Protein AF-A0A7Y3GIY3-F1 (afdb_monomer_lite)

Sequence (75 aa):
MLTKAFIPYKGYYSTPFARWQGSLANVNAIELGANTSKRWLEQKNWDSKMFDYLYLGITIGQPYVFYGSTWAAHM

Structure (mmCIF, N/CA/C/O backbone):
data_AF-A0A7Y3GIY3-F1
#
_entry.id   AF-A0A7Y3GIY3-F1
#
loop_
_atom_site.group_PDB
_atom_site.id
_atom_site.type_symbol
_atom_site.label_atom_id
_atom_site.label_alt_id
_atom_site.label_comp_id
_atom_site.label_asym_id
_atom_site.label_entity_id
_atom_site.label_seq_id
_atom_site.pdbx_PDB_ins_code
_atom_site.Cartn_x
_atom_site.Cartn_y
_atom_site.Cartn_z
_atom_site.occupancy
_atom_site.B_iso_or_equiv
_atom_site.auth_seq_id
_atom_site.auth_comp_id
_atom_site.auth_asym_id
_atom_site.auth_atom_id
_atom_site.pdbx_PDB_model_num
ATOM 1 N N . MET A 1 1 ? -21.191 13.815 17.071 1.00 80.75 1 MET A N 1
ATOM 2 C CA . MET A 1 1 ? -19.762 14.200 17.002 1.00 80.75 1 MET A CA 1
ATOM 3 C C . MET A 1 1 ? -18.921 12.982 17.366 1.00 80.75 1 MET A C 1
ATOM 5 O O . MET A 1 1 ? -19.280 12.310 18.325 1.00 80.75 1 MET A O 1
ATOM 9 N N . LEU A 1 2 ? -17.872 12.649 16.604 1.00 88.94 2 LEU A N 1
ATOM 10 C CA . LEU A 1 2 ? -16.979 11.526 16.931 1.00 88.94 2 LEU A CA 1
ATOM 11 C C . LEU A 1 2 ? -16.061 11.926 18.096 1.00 88.94 2 LEU A C 1
ATOM 13 O O . LEU A 1 2 ? -15.337 12.908 17.984 1.00 88.94 2 LEU A O 1
ATOM 17 N N . THR A 1 3 ? -16.089 11.185 19.205 1.00 93.00 3 THR A N 1
ATOM 18 C CA . THR A 1 3 ? -15.333 11.514 20.436 1.00 93.00 3 THR A CA 1
ATOM 19 C C . THR A 1 3 ? -14.092 10.645 20.654 1.00 93.00 3 THR A C 1
ATOM 21 O O . THR A 1 3 ? -13.335 10.879 21.590 1.00 93.00 3 THR A O 1
ATOM 24 N N . LYS A 1 4 ? -13.874 9.638 19.797 1.00 92.44 4 LYS A N 1
ATOM 25 C CA . LYS A 1 4 ? -12.754 8.680 19.871 1.00 92.44 4 LYS A CA 1
ATOM 26 C C . LYS A 1 4 ? -12.073 8.454 18.516 1.00 92.44 4 LYS A C 1
ATOM 28 O O . LYS A 1 4 ? -11.525 7.385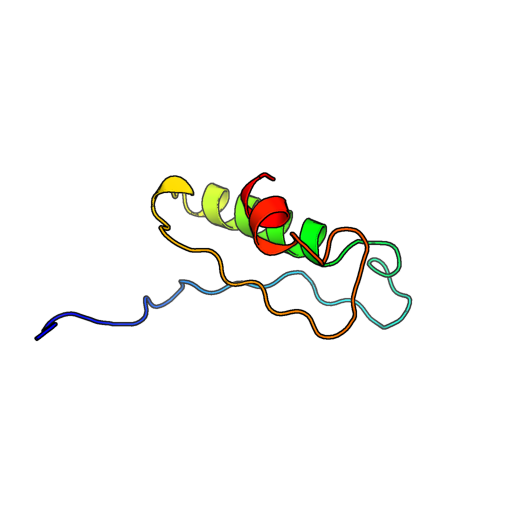 18.275 1.00 92.44 4 LYS A O 1
ATOM 33 N N . ALA A 1 5 ? -12.153 9.421 17.604 1.00 93.75 5 ALA A N 1
ATOM 34 C CA . ALA A 1 5 ? -11.473 9.321 16.317 1.00 93.75 5 ALA A CA 1
ATOM 35 C C . ALA A 1 5 ? -9.970 9.590 16.496 1.00 93.75 5 ALA A C 1
ATOM 37 O O . ALA A 1 5 ? -9.589 10.608 17.070 1.00 93.75 5 ALA A O 1
ATOM 38 N N . PHE A 1 6 ? -9.126 8.685 16.004 1.00 92.44 6 PHE A N 1
ATOM 39 C CA . PHE A 1 6 ? -7.671 8.835 15.986 1.00 92.44 6 PHE A CA 1
ATOM 40 C C . PHE A 1 6 ? -7.077 8.099 14.780 1.00 92.44 6 PHE A C 1
ATOM 42 O O . PHE A 1 6 ? -7.705 7.199 14.224 1.00 92.44 6 PHE A O 1
ATOM 49 N N . ILE A 1 7 ? -5.854 8.465 14.387 1.00 90.44 7 ILE A N 1
ATOM 50 C CA . ILE A 1 7 ? -5.080 7.716 13.390 1.00 90.44 7 ILE A CA 1
ATOM 51 C C . ILE A 1 7 ? -4.298 6.619 14.127 1.00 90.44 7 ILE A C 1
ATOM 53 O O . ILE A 1 7 ? -3.554 6.940 15.059 1.00 90.44 7 ILE A O 1
ATOM 57 N N . PRO A 1 8 ? -4.449 5.335 13.761 1.00 88.81 8 PRO A N 1
ATOM 58 C CA . PRO A 1 8 ? -3.797 4.245 14.474 1.00 88.81 8 PRO A CA 1
ATOM 59 C C . PRO A 1 8 ? -2.271 4.308 14.331 1.00 88.81 8 PRO A C 1
ATOM 61 O O . PRO A 1 8 ? -1.716 4.293 13.230 1.00 88.81 8 PRO A O 1
ATOM 64 N N . TYR A 1 9 ? -1.571 4.331 15.466 1.00 91.94 9 TYR A N 1
ATOM 65 C CA . TYR A 1 9 ? -0.115 4.212 15.490 1.00 91.94 9 TYR A CA 1
ATOM 66 C C . TYR A 1 9 ? 0.321 2.818 15.008 1.00 91.94 9 TYR A C 1
ATOM 68 O O . TYR A 1 9 ? -0.356 1.824 15.267 1.00 91.94 9 TYR A O 1
ATOM 76 N N . LYS A 1 10 ? 1.464 2.738 14.315 1.00 91.31 10 LYS A N 1
ATOM 77 C CA . LYS A 1 10 ? 1.979 1.529 13.636 1.00 91.31 10 LYS A CA 1
ATOM 78 C C . LYS A 1 10 ? 1.112 0.999 12.486 1.00 91.31 10 LYS A C 1
ATOM 80 O O . LYS A 1 10 ? 1.402 -0.085 11.992 1.00 91.31 10 LYS A O 1
ATOM 85 N N . GLY A 1 11 ? 0.111 1.755 12.032 1.00 92.31 11 GLY A N 1
ATOM 86 C CA . GLY A 1 11 ? -0.688 1.455 10.839 1.00 92.31 11 GLY A CA 1
ATOM 87 C C . GLY A 1 11 ? -0.023 1.856 9.515 1.00 92.31 11 GLY A C 1
ATOM 88 O O . GLY A 1 11 ? -0.721 2.144 8.552 1.00 92.31 11 GLY A O 1
ATOM 89 N N . TYR A 1 12 ? 1.307 1.955 9.479 1.00 93.62 12 TYR A N 1
ATOM 90 C CA . TYR A 1 12 ? 2.076 2.455 8.340 1.00 93.62 12 TYR A CA 1
ATOM 91 C C . TYR A 1 12 ? 3.188 1.477 7.959 1.00 93.62 12 TYR A C 1
ATOM 93 O O . TYR A 1 12 ? 3.795 0.826 8.813 1.00 93.62 12 TYR A O 1
ATOM 101 N N . TYR A 1 13 ? 3.454 1.386 6.662 1.00 95.94 13 TYR A N 1
ATOM 102 C CA . TYR A 1 13 ? 4.472 0.537 6.054 1.00 95.94 13 TYR A CA 1
ATOM 103 C C . TYR A 1 13 ? 4.835 1.093 4.676 1.00 95.94 13 TYR A C 1
ATOM 105 O O . TYR A 1 13 ? 4.165 1.983 4.153 1.00 95.94 13 TYR A O 1
ATOM 113 N N . SER A 1 14 ? 5.900 0.566 4.083 1.00 96.88 14 SER A N 1
ATOM 114 C CA . SER A 1 14 ? 6.295 0.897 2.720 1.00 96.88 14 SER A CA 1
ATOM 115 C C . SER A 1 14 ? 6.866 -0.323 2.016 1.00 96.88 14 SER A C 1
ATOM 117 O O . SER A 1 14 ? 7.240 -1.322 2.635 1.00 96.88 14 SER A O 1
ATOM 119 N N . THR A 1 15 ? 6.970 -0.221 0.700 1.00 96.31 15 THR A N 1
ATOM 120 C CA . THR A 1 15 ? 7.783 -1.129 -0.105 1.00 96.31 15 THR A CA 1
ATOM 121 C C . THR A 1 15 ? 9.270 -0.942 0.235 1.00 96.31 15 THR A C 1
ATOM 123 O O . THR A 1 15 ? 9.649 0.055 0.864 1.00 96.31 15 THR A O 1
ATOM 126 N N . PRO A 1 16 ? 10.151 -1.846 -0.225 1.00 93.38 16 PRO A N 1
ATOM 127 C CA . PRO A 1 16 ? 11.566 -1.530 -0.363 1.00 93.38 16 PRO A CA 1
ATOM 128 C C . PRO A 1 16 ? 11.772 -0.321 -1.284 1.00 93.38 16 PRO A C 1
ATOM 130 O O . PRO A 1 16 ? 10.992 -0.095 -2.214 1.00 93.38 16 PRO A O 1
ATOM 133 N N . PHE A 1 17 ? 12.853 0.421 -1.052 1.00 93.50 17 PHE A N 1
ATOM 134 C CA . PHE A 1 17 ? 13.293 1.492 -1.940 1.00 93.50 17 PHE A CA 1
ATOM 135 C C . PHE A 1 17 ? 14.315 0.953 -2.940 1.00 93.50 17 PHE A C 1
ATOM 137 O O . PHE A 1 17 ? 15.242 0.233 -2.569 1.00 93.50 17 PHE A O 1
ATOM 144 N N . ALA A 1 18 ? 14.163 1.327 -4.208 1.00 95.00 18 ALA A N 1
ATOM 145 C CA . ALA A 1 18 ? 15.112 1.008 -5.266 1.00 95.00 18 ALA A CA 1
ATOM 146 C C . ALA A 1 18 ? 15.584 2.292 -5.954 1.00 95.00 18 ALA A C 1
ATOM 148 O O . ALA A 1 18 ? 14.856 3.281 -6.032 1.00 95.00 18 ALA A O 1
ATOM 149 N N . ARG A 1 19 ? 16.820 2.270 -6.464 1.00 96.50 19 ARG A N 1
ATOM 150 C CA . ARG A 1 19 ? 17.341 3.349 -7.312 1.00 96.50 19 ARG A CA 1
ATOM 151 C C . ARG A 1 19 ? 16.590 3.391 -8.644 1.00 96.50 19 ARG A C 1
ATOM 153 O O . ARG A 1 19 ? 16.025 2.385 -9.075 1.00 96.50 19 ARG A O 1
ATOM 160 N N . TRP A 1 20 ? 16.631 4.545 -9.306 1.00 94.06 20 TRP A N 1
ATOM 161 C CA . TRP A 1 20 ? 16.154 4.678 -10.682 1.00 94.06 20 TRP A CA 1
ATOM 162 C C . TRP A 1 20 ? 16.827 3.638 -11.587 1.00 94.06 20 TRP A C 1
ATOM 164 O O . TRP A 1 20 ? 18.031 3.416 -11.466 1.00 94.06 20 TRP A O 1
ATOM 174 N N . GLN A 1 21 ? 16.040 2.974 -12.441 1.00 94.25 21 GLN A N 1
ATOM 175 C CA . GLN A 1 21 ? 16.474 1.823 -13.253 1.00 94.25 21 GLN A CA 1
ATOM 176 C C . GLN A 1 21 ? 17.106 0.662 -12.447 1.00 94.25 21 GLN A C 1
ATOM 178 O O . GLN A 1 21 ? 17.903 -0.111 -12.969 1.00 94.25 21 GLN A O 1
ATOM 183 N N . GLY A 1 22 ? 16.761 0.530 -11.161 1.00 95.38 22 GLY A N 1
ATOM 184 C CA . GLY A 1 22 ? 17.229 -0.547 -10.287 1.00 95.38 22 GLY A CA 1
ATOM 185 C C . GLY A 1 22 ? 16.384 -1.824 -10.359 1.00 95.38 22 GLY A C 1
ATOM 186 O O . GLY A 1 22 ? 15.675 -2.087 -11.326 1.00 95.38 22 GLY A O 1
ATOM 187 N N . SER A 1 23 ? 16.414 -2.613 -9.280 1.00 96.44 23 SER A N 1
ATOM 188 C CA . SER A 1 23 ? 15.757 -3.930 -9.196 1.00 96.44 23 SER A CA 1
ATOM 189 C C . SER A 1 23 ? 14.235 -3.918 -9.381 1.00 96.44 23 SER A C 1
ATOM 191 O O . SER A 1 23 ? 13.662 -4.953 -9.703 1.00 96.44 23 SER A O 1
ATOM 193 N N . LEU A 1 24 ? 13.578 -2.770 -9.192 1.00 96.19 24 LEU A N 1
ATOM 194 C CA . LEU A 1 24 ? 12.127 -2.608 -9.346 1.00 96.19 24 LEU A CA 1
ATOM 195 C C . LEU A 1 24 ? 11.730 -1.878 -10.643 1.00 96.19 24 LEU A C 1
ATOM 197 O O . LEU A 1 24 ? 10.575 -1.498 -10.792 1.00 96.19 24 LEU A O 1
A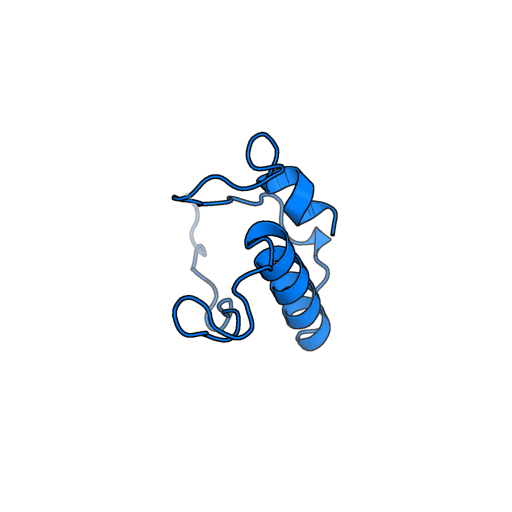TOM 201 N N . ALA A 1 25 ? 12.660 -1.666 -11.584 1.00 95.25 25 ALA A N 1
ATOM 202 C CA . ALA A 1 25 ? 12.426 -0.839 -12.775 1.00 95.25 25 ALA A CA 1
ATOM 203 C C . ALA A 1 25 ? 11.279 -1.329 -13.676 1.00 95.25 25 ALA A C 1
ATOM 205 O O . ALA A 1 25 ? 10.592 -0.514 -14.283 1.00 95.25 25 ALA A O 1
ATOM 206 N N . ASN A 1 26 ? 11.067 -2.646 -13.739 1.00 95.19 26 ASN A N 1
ATOM 207 C CA . ASN A 1 26 ? 10.055 -3.275 -14.595 1.00 95.19 26 ASN A CA 1
ATOM 208 C C . ASN A 1 26 ? 8.810 -3.725 -13.815 1.00 95.19 26 ASN A C 1
ATOM 210 O O . ASN A 1 26 ? 8.034 -4.539 -14.308 1.00 95.19 26 ASN A O 1
ATOM 214 N N . VAL A 1 27 ? 8.637 -3.243 -12.582 1.00 95.62 27 VAL A N 1
ATOM 215 C CA . VAL A 1 27 ? 7.525 -3.637 -11.713 1.00 95.62 27 VAL A CA 1
ATOM 216 C C . VAL A 1 27 ? 6.414 -2.591 -11.790 1.00 95.62 27 VAL A C 1
ATOM 218 O O . VAL A 1 27 ? 6.665 -1.390 -11.667 1.00 95.62 27 VAL A O 1
ATOM 221 N N . ASN A 1 28 ? 5.169 -3.040 -11.957 1.00 96.50 28 ASN A N 1
ATOM 222 C CA . ASN A 1 28 ? 4.006 -2.169 -11.825 1.00 96.50 28 ASN A CA 1
ATOM 223 C C . ASN A 1 28 ? 3.866 -1.727 -10.354 1.00 96.50 28 ASN A C 1
ATOM 225 O O . ASN A 1 28 ? 3.802 -2.553 -9.443 1.00 96.50 28 ASN A O 1
ATOM 229 N N . ALA A 1 29 ? 3.835 -0.421 -10.101 1.00 96.56 29 ALA A N 1
ATOM 230 C CA . ALA A 1 29 ? 3.792 0.149 -8.759 1.00 96.56 29 ALA A CA 1
ATOM 231 C C . ALA A 1 29 ? 2.476 -0.166 -8.034 1.00 96.56 29 ALA A C 1
ATOM 233 O O . ALA A 1 29 ? 2.478 -0.288 -6.809 1.00 96.56 29 ALA A O 1
ATOM 234 N N . ILE A 1 30 ? 1.373 -0.345 -8.770 1.00 97.44 30 ILE A N 1
ATOM 235 C CA . ILE A 1 30 ? 0.081 -0.732 -8.195 1.00 97.44 30 ILE A CA 1
ATOM 236 C C . ILE A 1 30 ? 0.160 -2.176 -7.681 1.00 97.44 30 ILE A C 1
ATOM 238 O O . ILE A 1 30 ? -0.173 -2.424 -6.524 1.00 97.44 30 ILE A O 1
ATOM 242 N N . GLU A 1 31 ? 0.698 -3.104 -8.481 1.00 97.19 31 GLU A N 1
ATOM 243 C CA . GLU A 1 31 ? 0.936 -4.495 -8.054 1.00 97.19 31 GLU A CA 1
ATOM 244 C C . GLU A 1 31 ? 1.900 -4.566 -6.871 1.00 97.19 31 GLU A C 1
ATOM 246 O O . GLU A 1 31 ? 1.673 -5.300 -5.907 1.00 97.19 31 GLU A O 1
ATOM 251 N N . LEU A 1 32 ? 2.989 -3.796 -6.924 1.00 97.12 32 LEU A N 1
ATOM 252 C CA . LEU A 1 32 ? 3.973 -3.749 -5.851 1.00 97.12 32 LEU A CA 1
ATOM 253 C C . LEU A 1 32 ? 3.341 -3.262 -4.541 1.00 97.12 32 LEU A C 1
ATOM 255 O O . LEU A 1 32 ? 3.581 -3.861 -3.489 1.00 97.12 32 LEU A O 1
ATOM 259 N N . GLY A 1 33 ? 2.536 -2.198 -4.602 1.00 96.81 33 GLY A N 1
ATOM 260 C CA . GLY A 1 33 ? 1.817 -1.646 -3.458 1.00 96.81 33 GLY A CA 1
ATOM 261 C C . GLY A 1 33 ? 0.803 -2.632 -2.881 1.00 96.81 33 GLY A C 1
ATOM 262 O O . GLY A 1 33 ? 0.820 -2.889 -1.675 1.00 96.81 33 GLY A O 1
ATOM 263 N N . ALA A 1 34 ? -0.023 -3.245 -3.730 1.00 97.25 34 ALA A N 1
ATOM 264 C CA . ALA A 1 34 ? -1.037 -4.213 -3.317 1.00 97.25 34 ALA A CA 1
ATOM 265 C C . ALA A 1 34 ? -0.413 -5.455 -2.658 1.00 97.25 34 ALA A C 1
ATOM 267 O O . ALA A 1 34 ? -0.706 -5.766 -1.504 1.00 97.25 34 ALA A O 1
ATOM 268 N N . ASN A 1 35 ? 0.569 -6.083 -3.313 1.00 97.44 35 ASN A N 1
ATOM 269 C CA . ASN A 1 35 ? 1.267 -7.250 -2.766 1.00 97.44 35 ASN A CA 1
ATOM 270 C C . ASN A 1 35 ? 2.034 -6.935 -1.473 1.00 97.44 35 ASN A C 1
ATOM 272 O O . ASN A 1 35 ? 2.164 -7.786 -0.594 1.00 97.44 35 ASN A O 1
ATOM 276 N N . THR A 1 36 ? 2.568 -5.719 -1.337 1.00 97.81 36 THR A N 1
ATOM 277 C CA . THR A 1 36 ? 3.220 -5.286 -0.091 1.00 97.81 36 THR A CA 1
ATOM 278 C C . THR A 1 36 ? 2.207 -5.120 1.035 1.00 97.81 36 THR A C 1
ATOM 280 O O . THR A 1 36 ? 2.478 -5.547 2.155 1.00 97.81 36 THR A O 1
ATOM 283 N N . SER A 1 37 ? 1.034 -4.565 0.728 1.00 97.19 37 SER A N 1
ATOM 284 C CA . SER A 1 37 ? -0.080 -4.407 1.669 1.00 97.19 37 SER A CA 1
ATOM 285 C C . SER A 1 37 ? -0.574 -5.758 2.171 1.00 97.19 37 SER A C 1
ATOM 287 O O . SER A 1 37 ? -0.654 -5.968 3.378 1.00 97.19 37 SER A O 1
ATOM 289 N N . LYS A 1 38 ? -0.788 -6.709 1.258 1.00 97.25 38 LYS A N 1
ATOM 290 C CA . LYS A 1 38 ? -1.168 -8.089 1.571 1.00 97.25 38 LYS A CA 1
ATOM 291 C C . LYS A 1 38 ? -0.191 -8.761 2.534 1.00 97.25 38 LYS A C 1
ATOM 293 O O . LYS A 1 38 ? -0.595 -9.169 3.618 1.00 97.25 38 LYS A O 1
ATOM 298 N N . ARG A 1 39 ? 1.109 -8.770 2.206 1.00 97.44 39 ARG A N 1
ATOM 299 C CA . ARG A 1 39 ? 2.144 -9.348 3.086 1.00 97.44 39 ARG A CA 1
ATOM 300 C C . ARG A 1 39 ? 2.189 -8.678 4.458 1.00 97.44 39 ARG A C 1
ATOM 302 O O . ARG A 1 39 ? 2.429 -9.345 5.459 1.00 97.44 39 ARG A O 1
ATOM 309 N N . TRP A 1 40 ? 2.000 -7.361 4.519 1.00 97.44 40 TRP A N 1
ATOM 310 C CA . TRP A 1 40 ? 2.008 -6.637 5.787 1.00 97.44 40 TRP A CA 1
ATOM 311 C C . TRP A 1 40 ? 0.789 -6.976 6.653 1.00 97.44 40 TRP A C 1
ATOM 313 O O . TRP A 1 40 ? 0.952 -7.227 7.846 1.00 97.44 40 TRP A O 1
ATOM 323 N N . LEU A 1 41 ? -0.408 -7.053 6.065 1.00 96.81 41 LEU A N 1
ATOM 324 C CA . LEU A 1 41 ? -1.623 -7.478 6.768 1.00 96.81 41 LEU A CA 1
ATOM 325 C C . LEU A 1 41 ? -1.505 -8.918 7.278 1.00 96.81 41 LEU A C 1
ATOM 327 O O . LEU A 1 41 ? -1.807 -9.176 8.442 1.00 96.81 41 LEU A O 1
ATOM 331 N N . GLU A 1 42 ? -0.976 -9.830 6.458 1.00 97.00 42 GLU A N 1
ATOM 332 C CA . GLU A 1 42 ? -0.697 -11.219 6.844 1.00 97.00 42 GLU A CA 1
ATOM 333 C C . GLU A 1 42 ? 0.272 -11.290 8.035 1.00 97.00 42 GLU A C 1
ATOM 335 O O . GLU A 1 42 ? -0.001 -11.975 9.018 1.00 97.00 42 GLU A O 1
ATOM 340 N N . GLN A 1 43 ? 1.362 -10.513 8.014 1.00 97.25 43 GLN A N 1
ATOM 341 C CA . GLN A 1 43 ? 2.307 -10.423 9.138 1.00 97.25 43 GLN A CA 1
ATOM 342 C C . GLN A 1 43 ? 1.668 -9.881 10.424 1.00 97.25 43 GLN A C 1
ATOM 344 O O . GLN A 1 43 ? 2.138 -10.182 11.523 1.00 97.25 43 GLN A O 1
ATOM 349 N N . LYS A 1 44 ? 0.622 -9.056 10.306 1.00 96.00 44 LYS A N 1
ATOM 350 C CA . LYS A 1 44 ? -0.156 -8.538 11.439 1.00 96.00 44 LYS A CA 1
ATOM 351 C C . LYS A 1 44 ? -1.298 -9.458 11.862 1.00 96.00 44 LYS A C 1
ATOM 353 O O . LYS A 1 44 ? -1.896 -9.199 12.905 1.00 96.00 44 LYS A O 1
ATOM 358 N N . ASN A 1 45 ? -1.576 -10.512 11.094 1.00 97.00 45 ASN A N 1
ATOM 359 C CA . ASN A 1 45 ? -2.764 -11.347 11.233 1.00 97.00 45 ASN A CA 1
ATOM 360 C C . ASN A 1 45 ? -4.061 -10.510 11.208 1.00 97.00 45 ASN A C 1
ATOM 362 O O . ASN A 1 45 ? -4.949 -10.686 12.043 1.00 97.00 45 ASN A O 1
ATOM 366 N N . TRP A 1 46 ? -4.128 -9.532 10.299 1.00 96.00 46 TRP A N 1
ATOM 367 C CA . TRP A 1 46 ? -5.287 -8.657 10.109 1.00 96.00 46 TRP A CA 1
ATOM 368 C C . TRP A 1 46 ? -6.082 -9.072 8.873 1.00 96.00 46 TRP A C 1
ATOM 370 O O . TRP A 1 46 ? -5.505 -9.329 7.818 1.00 96.00 46 TRP A O 1
ATOM 380 N N . ASP A 1 47 ? -7.409 -9.102 9.000 1.00 95.62 47 ASP A N 1
ATOM 381 C CA . ASP A 1 47 ? -8.310 -9.346 7.872 1.00 95.62 47 ASP A CA 1
ATOM 382 C C . ASP A 1 47 ? -8.41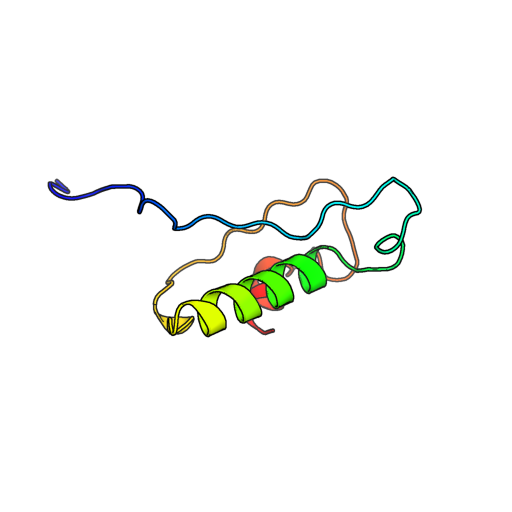0 -8.083 7.007 1.00 95.62 47 ASP A C 1
ATOM 384 O O . ASP A 1 47 ? -8.766 -7.013 7.501 1.00 95.62 47 ASP A O 1
ATOM 388 N N . SER A 1 48 ? -8.132 -8.200 5.706 1.00 94.00 48 SER A N 1
ATOM 389 C CA . SER A 1 48 ? -8.252 -7.085 4.761 1.00 94.00 48 SER A CA 1
ATOM 390 C C . SER A 1 48 ? -9.683 -6.558 4.639 1.00 94.00 48 SER A C 1
ATOM 392 O O . SER A 1 48 ? -9.875 -5.393 4.294 1.00 94.00 48 SER A O 1
ATOM 394 N N . LYS A 1 49 ? -10.695 -7.360 4.989 1.00 95.12 49 LYS A N 1
ATOM 395 C CA . LYS A 1 49 ? -12.104 -6.941 4.996 1.00 95.12 49 LYS A CA 1
ATOM 396 C C . LYS A 1 49 ? -12.447 -5.934 6.095 1.00 95.12 49 LYS A C 1
ATOM 398 O O . LYS A 1 49 ? -13.565 -5.434 6.112 1.00 95.12 49 LYS A O 1
ATOM 403 N N . MET A 1 50 ? -11.517 -5.621 7.002 1.00 94.62 50 MET A N 1
ATOM 404 C CA . MET A 1 50 ? -11.720 -4.577 8.012 1.00 94.62 50 MET A CA 1
ATOM 405 C C . MET A 1 50 ? -11.717 -3.150 7.438 1.00 94.62 50 MET A C 1
ATOM 407 O O . MET A 1 50 ? -12.063 -2.213 8.155 1.00 94.62 50 MET A O 1
ATOM 411 N N . PHE A 1 51 ? -11.271 -2.966 6.191 1.00 93.62 51 PHE A N 1
ATOM 412 C CA . PHE A 1 51 ? -11.206 -1.663 5.533 1.00 93.62 51 PHE A CA 1
ATOM 413 C C . PHE A 1 51 ? -12.408 -1.454 4.608 1.00 93.62 51 PHE A C 1
ATOM 415 O O . PHE A 1 51 ? -12.642 -2.254 3.705 1.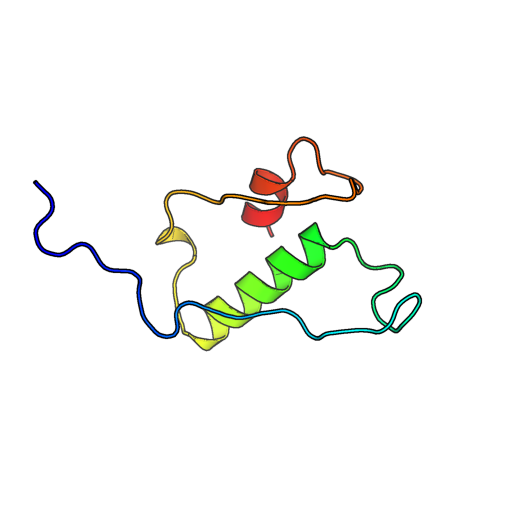00 93.62 51 PHE A O 1
ATOM 422 N N . ASP A 1 52 ? -13.115 -0.336 4.779 1.00 94.81 52 ASP A N 1
ATOM 423 C CA . ASP A 1 52 ? -14.261 0.019 3.928 1.00 94.81 52 ASP A CA 1
ATOM 424 C C . ASP A 1 52 ? -13.846 0.642 2.585 1.00 94.81 52 ASP A C 1
ATOM 426 O O . ASP A 1 52 ? -14.551 0.521 1.584 1.00 94.81 52 ASP A O 1
ATOM 430 N N . TYR A 1 53 ? -12.704 1.340 2.556 1.00 95.06 53 TYR A N 1
ATOM 431 C CA . TYR A 1 53 ? -12.264 2.126 1.403 1.00 95.06 53 TYR A CA 1
ATOM 432 C C . TYR A 1 53 ? -10.769 1.963 1.137 1.00 95.06 53 TYR A C 1
ATOM 434 O O . TYR A 1 53 ? -9.957 1.944 2.062 1.00 95.06 53 TYR A O 1
ATOM 442 N N . LEU A 1 54 ? -10.408 1.953 -0.149 1.00 95.88 54 LEU A N 1
ATOM 443 C CA . LEU A 1 54 ? -9.030 2.054 -0.623 1.00 95.88 54 LEU A CA 1
ATOM 444 C C . LEU A 1 54 ? -8.882 3.314 -1.477 1.00 95.88 54 LEU A C 1
ATOM 446 O O . LEU A 1 54 ? -9.502 3.446 -2.533 1.00 95.88 54 LEU A O 1
ATOM 450 N N . TYR A 1 55 ? -8.010 4.217 -1.035 1.00 96.38 55 TYR A N 1
ATOM 451 C CA . TYR A 1 55 ? -7.607 5.395 -1.797 1.00 96.38 55 TYR A CA 1
ATOM 452 C C . TYR A 1 55 ? -6.237 5.145 -2.424 1.00 96.38 55 TYR A C 1
ATOM 454 O O . TYR A 1 55 ? -5.261 4.911 -1.713 1.00 96.38 55 TYR A O 1
ATOM 462 N N . LEU A 1 56 ? -6.164 5.192 -3.755 1.00 97.00 56 LEU A N 1
ATOM 463 C CA . LEU A 1 56 ? -4.918 5.021 -4.500 1.00 97.00 56 LEU A CA 1
ATOM 464 C C . LEU A 1 56 ? -4.448 6.372 -5.046 1.00 97.00 56 LEU A C 1
ATOM 466 O O . LEU A 1 56 ? -5.151 7.002 -5.832 1.00 97.00 56 LEU A O 1
ATOM 470 N N . GLY A 1 57 ? -3.244 6.788 -4.656 1.00 97.00 57 GLY A N 1
ATOM 471 C CA . GLY A 1 57 ? -2.548 7.935 -5.239 1.00 97.00 57 GLY A CA 1
ATOM 472 C C . GLY A 1 57 ? -1.427 7.478 -6.169 1.00 97.00 57 GLY A C 1
ATOM 473 O O . GLY A 1 57 ? -0.640 6.607 -5.806 1.00 97.00 57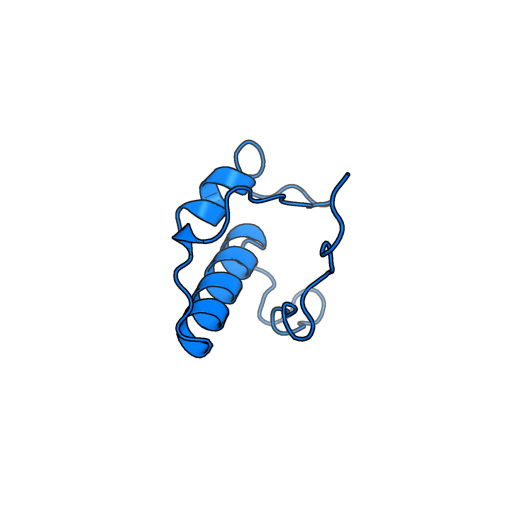 GLY A O 1
ATOM 474 N N . ILE A 1 58 ? -1.341 8.067 -7.362 1.00 96.69 58 ILE A N 1
ATOM 475 C CA . ILE A 1 58 ? -0.291 7.774 -8.343 1.00 96.69 58 ILE A CA 1
ATOM 476 C C . ILE A 1 58 ? -0.064 8.988 -9.250 1.00 96.69 58 ILE A C 1
ATOM 478 O O . ILE A 1 58 ? -1.017 9.588 -9.738 1.00 96.69 58 ILE A O 1
ATOM 482 N N . THR A 1 59 ? 1.201 9.357 -9.470 1.00 96.62 59 THR A N 1
ATOM 483 C CA . THR A 1 59 ? 1.565 10.508 -10.321 1.00 96.62 59 THR A CA 1
ATOM 484 C C . THR A 1 59 ? 1.909 10.083 -11.747 1.00 96.62 59 THR A C 1
ATOM 486 O O . THR A 1 59 ? 1.552 10.769 -12.700 1.00 96.62 59 THR A O 1
ATOM 489 N N . ILE A 1 60 ? 2.597 8.948 -11.907 1.00 94.88 60 ILE A N 1
ATOM 490 C CA . ILE A 1 60 ? 2.970 8.404 -13.216 1.00 94.88 60 ILE A CA 1
ATOM 491 C C . ILE A 1 60 ? 2.032 7.248 -13.540 1.00 94.88 60 ILE A C 1
ATOM 493 O O . ILE A 1 60 ? 2.100 6.200 -12.902 1.00 94.88 60 ILE A O 1
ATOM 497 N N . GLY A 1 61 ? 1.151 7.449 -14.520 1.00 95.31 61 GLY A N 1
ATOM 498 C CA . GLY A 1 61 ? 0.218 6.417 -14.960 1.00 95.31 61 GLY A CA 1
ATOM 499 C C . GLY A 1 61 ? 0.943 5.156 -15.435 1.00 95.31 61 GLY A C 1
ATOM 500 O O . GLY A 1 61 ? 1.926 5.222 -16.169 1.00 95.31 61 GLY A O 1
ATOM 501 N N . GLN A 1 62 ? 0.435 4.003 -15.017 1.00 96.31 62 GLN A N 1
ATOM 502 C CA . GLN A 1 62 ? 0.906 2.674 -15.403 1.00 96.31 62 GLN A CA 1
ATOM 503 C C . GLN A 1 62 ? -0.282 1.848 -15.920 1.00 96.31 62 GLN A C 1
ATOM 505 O O . GLN A 1 62 ? -1.431 2.277 -15.751 1.00 96.31 62 GLN A O 1
ATOM 510 N N . PRO A 1 63 ? -0.057 0.681 -16.557 1.00 96.31 63 PRO A N 1
ATOM 511 C CA . PRO A 1 63 ? -1.151 -0.212 -16.923 1.00 96.31 63 PRO A CA 1
ATOM 512 C C . PRO A 1 63 ? -2.116 -0.409 -15.748 1.00 96.31 63 PRO A C 1
ATOM 514 O O . PRO A 1 63 ? -1.666 -0.544 -14.609 1.00 96.31 63 PRO A O 1
ATOM 517 N N . TYR A 1 64 ? -3.421 -0.392 -16.048 1.00 95.62 64 TYR A N 1
ATOM 518 C CA . TYR A 1 64 ? -4.542 -0.525 -15.102 1.00 95.62 64 TYR A CA 1
ATOM 519 C C . TYR A 1 64 ? -4.870 0.692 -14.220 1.00 95.62 64 TYR A C 1
ATOM 521 O O . TYR A 1 64 ? -5.811 0.631 -13.431 1.00 95.62 64 TYR A O 1
ATOM 529 N N . VAL A 1 65 ? -4.184 1.830 -14.389 1.00 96.69 65 VAL A N 1
ATOM 530 C CA . VAL A 1 65 ? -4.393 3.032 -13.554 1.00 96.69 65 VAL A CA 1
ATOM 531 C C . VAL A 1 65 ? -5.845 3.526 -13.497 1.00 96.69 65 VAL A C 1
ATOM 533 O O . VAL A 1 65 ? -6.278 3.975 -12.439 1.00 96.69 65 VAL A O 1
ATOM 536 N N . PHE A 1 66 ? -6.619 3.393 -14.583 1.00 96.31 66 PHE A N 1
ATOM 537 C CA . PHE A 1 66 ? -8.019 3.846 -14.633 1.00 96.31 66 PHE A CA 1
ATOM 538 C C . PHE A 1 66 ? -8.890 3.221 -13.531 1.00 96.31 66 PHE A C 1
ATOM 540 O O . PHE A 1 66 ? -9.742 3.893 -12.961 1.00 96.31 66 PHE A O 1
ATOM 547 N N . TYR A 1 67 ? -8.639 1.954 -13.198 1.00 96.06 67 TYR A N 1
ATOM 548 C CA . TYR A 1 67 ? -9.325 1.210 -12.140 1.00 96.06 67 TYR A CA 1
ATOM 549 C C . TYR A 1 67 ? -8.344 0.737 -11.059 1.00 96.06 67 TYR A C 1
ATOM 551 O O . TYR A 1 67 ? -8.564 -0.275 -10.387 1.00 96.06 67 TYR A O 1
ATOM 559 N N . GLY A 1 68 ? -7.251 1.485 -10.876 1.00 97.38 68 GLY A N 1
ATOM 560 C CA . GLY A 1 68 ? -6.103 1.057 -10.085 1.00 97.38 68 GLY A CA 1
ATOM 561 C C . GLY A 1 68 ? -6.444 0.748 -8.629 1.00 97.38 68 GLY A C 1
ATOM 562 O O . GLY A 1 68 ? -5.914 -0.212 -8.081 1.00 97.38 68 GLY A O 1
ATOM 563 N N . SER A 1 69 ? -7.356 1.504 -8.005 1.00 96.69 69 SER A N 1
ATOM 564 C CA . SER A 1 69 ? -7.778 1.248 -6.621 1.00 96.69 69 SER A CA 1
ATOM 565 C C . SER A 1 69 ? -8.497 -0.095 -6.479 1.00 96.69 69 SER A C 1
ATOM 567 O O . SER A 1 69 ? -8.166 -0.884 -5.599 1.00 96.69 69 SER A O 1
ATOM 569 N N . THR A 1 70 ? -9.438 -0.389 -7.378 1.00 96.38 70 THR A N 1
ATOM 570 C CA . THR A 1 70 ? -10.162 -1.669 -7.390 1.00 96.38 70 THR A CA 1
ATOM 571 C C . THR A 1 70 ? -9.266 -2.839 -7.781 1.00 96.38 70 THR A C 1
ATOM 573 O O . THR A 1 70 ? -9.413 -3.930 -7.240 1.00 96.38 70 THR A O 1
ATOM 576 N N . TRP A 1 71 ? -8.294 -2.609 -8.667 1.00 96.88 71 TRP A N 1
ATOM 577 C CA . TRP A 1 71 ? -7.310 -3.619 -9.040 1.00 96.88 71 TRP A CA 1
ATOM 578 C C . TRP A 1 71 ? -6.374 -3.950 -7.877 1.00 96.88 71 TRP A C 1
ATOM 580 O O . TRP A 1 71 ? -6.157 -5.122 -7.589 1.00 96.88 71 TRP A O 1
ATOM 590 N N . ALA A 1 72 ? -5.893 -2.935 -7.153 1.00 97.44 72 ALA A N 1
ATOM 591 C CA . ALA A 1 72 ? -5.095 -3.122 -5.946 1.00 97.44 72 ALA A CA 1
ATOM 592 C C . ALA A 1 72 ? -5.874 -3.850 -4.841 1.00 97.44 72 ALA A C 1
ATOM 594 O O . ALA A 1 72 ? -5.311 -4.705 -4.170 1.00 97.44 72 ALA A O 1
ATOM 595 N N . ALA A 1 73 ? -7.162 -3.537 -4.667 1.00 96.19 73 ALA A N 1
ATOM 596 C CA . ALA A 1 73 ? -8.020 -4.197 -3.682 1.00 96.19 73 ALA A CA 1
ATOM 597 C C . ALA A 1 73 ? -8.305 -5.676 -4.006 1.00 96.19 73 ALA A C 1
ATOM 599 O O . ALA A 1 73 ? -8.666 -6.435 -3.111 1.00 96.19 73 ALA A O 1
ATOM 600 N N . HIS A 1 74 ? -8.187 -6.080 -5.274 1.00 93.94 74 HIS A N 1
ATOM 601 C CA . HIS A 1 74 ? -8.433 -7.453 -5.713 1.00 93.94 74 HIS A CA 1
ATOM 602 C C . HIS A 1 74 ? -7.263 -8.415 -5.428 1.00 93.94 74 HIS A C 1
ATOM 604 O O . HIS A 1 74 ? -7.504 -9.612 -5.265 1.00 93.94 74 HIS A O 1
ATOM 610 N N . MET A 1 75 ? -6.021 -7.919 -5.403 1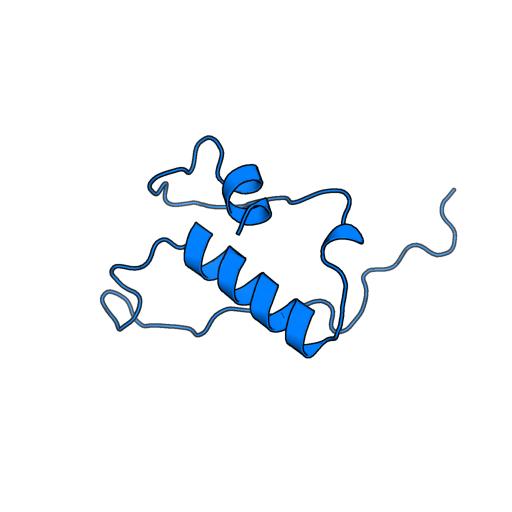.00 90.94 75 MET A N 1
ATOM 611 C CA . MET A 1 75 ? -4.805 -8.739 -5.239 1.00 90.94 75 MET A CA 1
ATOM 612 C C . MET A 1 75 ? -4.577 -9.200 -3.795 1.00 90.94 75 MET A C 1
ATOM 614 O O . MET A 1 75 ? -4.173 -10.379 -3.598 1.00 90.94 75 MET A O 1
#

Secondary structure (DSSP, 8-state):
--SS--PPTT----PPP--TTSTTTTS-HHHHHHHHHHHHHHHHT--GGG-S------SS--TTGGGHHHHHHH-

Radius of gyration: 14.52 Å; chains: 1; bounding box: 37×26×37 Å

Foldseek 3Di:
DDPDDDDDPPPDDDADDADDVGPCPPPDVLQRVLVVVVVVCVVVVHDLVVDPDFDDDDDDDDPPNVVSRVVSSVD

pLDDT: mean 95.19, std 2.62, range [80.75, 97.81]